Protein AF-D1VXI9-F1 (afdb_monomer)

Foldseek 3Di:
DDPVVVCPDPVNPPPPDDDDDDDDDDDDDDDDDDFDDPPWDWDWDQPDPVGTDIDIGCVVPPQVVRDVVPHDDPLRVLVVVLVVLVVVLVVDDPPDPSNVVSVVSNVVSPDDDDPDDDDDDD

Sequence (122 aa):
MSQSELKNAPWNEVSIPAIERDCEVTETISKRIALSTTDYSVEEDWNDEFGKCTSVDTSETDWNEEYSCKEYTVLELIDKLKAYVEVDIKNTSPNTGKGRELQRLLSACSGWEQVESEVEEC

Solvent-accessible surface area (backbone atoms only — not comparable to full-atom values): 8348 Å² total; per-residue (Å²): 135,61,81,69,66,69,65,75,33,80,85,68,66,77,76,77,75,88,76,90,77,93,79,89,86,87,83,89,85,86,83,92,80,90,85,87,82,86,65,60,48,76,46,75,45,71,83,47,99,89,38,83,43,77,47,80,44,55,88,84,42,61,47,54,60,61,43,62,76,77,47,77,52,71,66,57,49,46,54,52,50,41,56,53,42,56,55,50,47,75,76,40,64,82,89,36,75,64,37,54,51,42,52,51,52,50,54,70,65,52,90,78,76,86,89,78,86,86,58,77,93,130

Organism: NCBI:txid679189

pLDDT: mean 84.71, std 10.65, range [54.19, 95.5]

Radius of gyration: 28.75 Å; Cα contacts (8 Å, |Δi|>4): 65; chains: 1; bounding box: 84×24×72 Å

Mean predicted aligned error: 11.32 Å

Secondary structure (DSSP, 8-state):
--HHHHHT-GGG---PPP-------------------S--EEEEEEEETTEEEEEEE-TT--HHHHHHHHS--HHHHHHHHHHHHHHHHHHS-TTSHHHHHHHHHHHHTTT-----------

Structure (mmCIF, N/CA/C/O backbone):
data_AF-D1VXI9-F1
#
_entry.id   AF-D1VXI9-F1
#
loop_
_atom_site.group_PDB
_atom_site.id
_atom_site.type_symbol
_atom_site.label_atom_id
_atom_site.label_alt_id
_atom_site.label_comp_id
_atom_site.label_asym_id
_atom_site.label_entity_id
_atom_site.label_seq_id
_atom_site.pdbx_PDB_ins_code
_atom_site.Cartn_x
_atom_site.Cartn_y
_atom_site.Cartn_z
_atom_site.occupancy
_atom_site.B_iso_or_equiv
_atom_site.auth_seq_id
_atom_site.auth_comp_id
_atom_site.auth_asym_id
_atom_site.auth_atom_id
_atom_site.pdbx_PDB_model_num
ATOM 1 N N . MET A 1 1 ? -61.674 2.900 22.396 1.00 54.47 1 MET A N 1
ATOM 2 C CA . MET A 1 1 ? -60.357 2.403 21.960 1.00 54.47 1 MET A CA 1
ATOM 3 C C . MET A 1 1 ? -59.579 3.610 21.490 1.00 54.47 1 MET A C 1
ATOM 5 O O . MET A 1 1 ? -59.980 4.236 20.512 1.00 54.47 1 MET A O 1
ATOM 9 N N . SER A 1 2 ? -58.606 4.053 22.279 1.00 54.19 2 SER A N 1
ATOM 10 C CA . SER A 1 2 ? -57.836 5.255 21.955 1.00 54.19 2 SER A CA 1
ATOM 11 C C . SER A 1 2 ? -56.773 4.914 20.909 1.00 54.19 2 SER A C 1
ATOM 13 O O . SER A 1 2 ? -56.213 3.822 20.913 1.00 54.19 2 SER A O 1
ATOM 15 N N . GLN A 1 3 ? -56.455 5.859 20.020 1.00 57.44 3 GLN A N 1
ATOM 16 C CA . GLN A 1 3 ? -55.404 5.710 18.995 1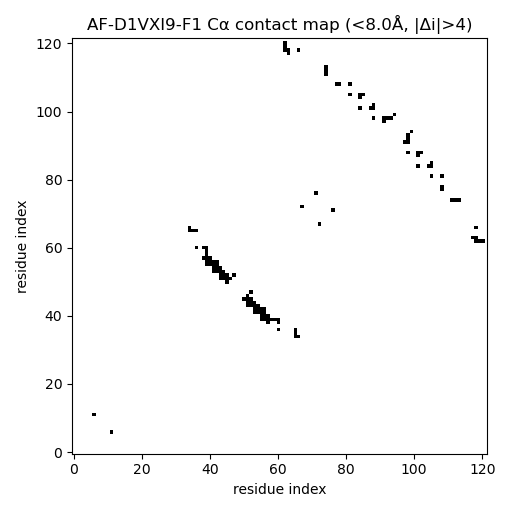.00 57.44 3 GLN A CA 1
ATOM 17 C C . GLN A 1 3 ? -54.033 5.271 19.554 1.00 57.44 3 GLN A C 1
ATOM 19 O O . GLN A 1 3 ? -53.194 4.776 18.808 1.00 57.44 3 GLN A O 1
ATOM 24 N N . SER A 1 4 ? -53.799 5.437 20.857 1.00 60.06 4 SER A N 1
ATOM 25 C CA . SER A 1 4 ? -52.580 5.020 21.552 1.00 60.06 4 SER A CA 1
ATOM 26 C C . SER A 1 4 ? -52.417 3.500 21.672 1.00 60.06 4 SER A C 1
ATOM 28 O O . SER A 1 4 ? -51.287 3.026 21.705 1.00 60.06 4 SER A O 1
ATOM 30 N N . GLU A 1 5 ? -53.510 2.731 21.700 1.00 56.50 5 GLU A N 1
ATOM 31 C CA . GLU A 1 5 ? -53.469 1.265 21.861 1.00 56.50 5 GLU A CA 1
ATOM 32 C C . GLU A 1 5 ? -53.018 0.553 20.573 1.00 56.50 5 GLU A C 1
ATOM 34 O O . GLU A 1 5 ? -52.430 -0.521 20.630 1.00 56.50 5 GLU A O 1
ATOM 39 N N . LEU A 1 6 ? -53.211 1.187 19.409 1.00 55.88 6 LEU A N 1
ATOM 40 C CA . LEU A 1 6 ? -52.761 0.672 18.110 1.00 55.88 6 LEU A CA 1
ATOM 41 C C . LEU A 1 6 ? -51.261 0.866 17.867 1.00 55.88 6 LEU A C 1
ATOM 43 O O . LEU A 1 6 ? -50.694 0.133 17.066 1.00 55.88 6 LEU A O 1
ATOM 47 N N . LYS A 1 7 ? -50.619 1.847 18.520 1.00 58.94 7 LYS A N 1
ATOM 48 C CA . LYS A 1 7 ? -49.192 2.160 18.314 1.00 58.94 7 LYS A CA 1
ATOM 49 C C . LYS A 1 7 ? -48.262 1.148 18.982 1.00 58.94 7 LYS A C 1
ATOM 51 O O . LYS A 1 7 ? -47.275 0.771 18.367 1.00 58.94 7 LYS A O 1
ATOM 56 N N . ASN A 1 8 ? -48.624 0.668 20.171 1.00 61.59 8 ASN A N 1
ATOM 57 C CA . ASN A 1 8 ? -47.843 -0.299 20.955 1.00 61.59 8 ASN A CA 1
ATOM 58 C C . ASN A 1 8 ? -48.251 -1.754 20.686 1.00 61.59 8 ASN A C 1
ATOM 60 O O . ASN A 1 8 ? -48.048 -2.632 21.524 1.00 61.59 8 ASN A O 1
ATOM 64 N N . ALA A 1 9 ? -48.901 -2.010 19.553 1.00 65.31 9 ALA A N 1
ATOM 65 C CA . ALA A 1 9 ? -49.305 -3.354 19.219 1.00 65.31 9 ALA A CA 1
ATOM 66 C C . ALA A 1 9 ? -48.072 -4.212 18.860 1.00 65.31 9 ALA A C 1
ATOM 68 O O . ALA A 1 9 ? -47.214 -3.729 18.120 1.00 65.31 9 ALA A O 1
ATOM 69 N N . PRO A 1 10 ? -47.986 -5.477 19.315 1.00 59.19 10 PRO A N 1
ATOM 70 C CA . PRO A 1 10 ? -46.799 -6.326 19.135 1.00 59.19 10 PRO A CA 1
ATOM 71 C C . PRO A 1 10 ? -46.353 -6.513 17.677 1.00 59.19 10 PRO A C 1
ATOM 73 O O . PRO A 1 10 ? -45.195 -6.806 17.414 1.00 59.19 10 PRO A O 1
ATOM 76 N N . TRP A 1 11 ? -47.264 -6.336 16.716 1.00 64.75 11 TRP A N 1
ATOM 77 C CA . TRP A 1 11 ? -46.990 -6.431 15.278 1.00 64.75 11 TRP A CA 1
ATOM 78 C C . TRP A 1 11 ? -46.389 -5.156 14.657 1.00 64.75 11 TRP A C 1
ATOM 80 O O . TRP A 1 11 ? -46.005 -5.187 13.491 1.00 64.75 11 TRP A O 1
ATOM 90 N N . ASN A 1 12 ? -46.296 -4.048 15.404 1.00 66.38 12 ASN A N 1
ATOM 91 C CA . ASN A 1 12 ? -45.628 -2.819 14.956 1.00 66.38 12 ASN A CA 1
ATOM 92 C C . ASN A 1 12 ? -44.127 -2.788 15.295 1.00 66.38 12 ASN A C 1
ATOM 94 O O . ASN A 1 12 ? -43.403 -1.965 14.740 1.00 66.38 12 ASN A O 1
ATOM 98 N N . GLU A 1 13 ? -43.646 -3.671 16.174 1.00 62.94 13 GLU A N 1
ATOM 99 C CA . GLU A 1 13 ? -42.217 -3.858 16.448 1.00 62.94 13 GLU A CA 1
ATOM 100 C C . GLU A 1 13 ? -41.666 -4.987 15.575 1.00 62.94 13 GLU A C 1
ATOM 102 O O . GLU A 1 13 ? -41.360 -6.085 16.037 1.00 62.94 13 GLU A O 1
ATOM 107 N N . VAL A 1 14 ? -41.510 -4.724 14.278 1.00 65.00 14 VAL A N 1
ATOM 108 C CA . VAL A 1 14 ? -40.681 -5.594 13.436 1.00 65.00 14 VAL A CA 1
ATOM 109 C C . VAL A 1 14 ? -39.231 -5.159 13.621 1.00 65.00 14 VAL A C 1
ATOM 111 O O . VAL A 1 14 ? -38.662 -4.431 12.811 1.00 65.00 14 VAL A O 1
ATOM 114 N N . SER A 1 15 ? -38.641 -5.577 14.740 1.00 64.50 15 SER A N 1
ATOM 115 C CA . SER A 1 15 ? -37.189 -5.589 14.902 1.00 64.50 15 SER A CA 1
ATOM 116 C C . SER A 1 15 ? -36.641 -6.629 13.931 1.00 64.50 15 SER A C 1
ATOM 118 O O . SER A 1 15 ? -36.710 -7.831 14.188 1.00 64.50 15 SER A O 1
ATOM 120 N N . ILE A 1 16 ? -36.189 -6.180 12.760 1.00 75.19 16 ILE A N 1
ATOM 121 C CA . ILE A 1 16 ? -35.505 -7.057 11.812 1.00 75.19 16 ILE A CA 1
ATOM 122 C C . ILE A 1 16 ? -34.174 -7.434 12.474 1.00 75.19 16 ILE A C 1
ATOM 124 O O . ILE A 1 16 ? -33.369 -6.536 12.740 1.00 75.19 16 ILE A O 1
ATOM 128 N N . PRO A 1 17 ? -33.938 -8.720 12.787 1.00 79.50 17 PRO A N 1
ATOM 129 C CA . PRO A 1 17 ? -32.714 -9.123 13.456 1.00 79.50 17 PRO A CA 1
ATOM 130 C C . PRO A 1 17 ? -31.515 -8.816 12.558 1.00 79.50 17 PRO A C 1
ATOM 132 O O . PRO A 1 17 ? -31.564 -9.029 11.343 1.00 79.50 17 PRO A O 1
ATOM 135 N N . ALA A 1 18 ? -30.437 -8.320 13.163 1.00 79.62 18 ALA A N 1
ATOM 136 C CA . ALA A 1 18 ? -29.168 -8.175 12.468 1.00 79.62 18 ALA A CA 1
ATOM 137 C C . ALA A 1 18 ? -28.704 -9.555 11.980 1.00 79.62 18 ALA A C 1
ATOM 139 O O . ALA A 1 18 ? -28.764 -10.536 12.724 1.00 79.62 18 ALA A O 1
ATOM 140 N N . ILE A 1 19 ? -28.266 -9.623 10.724 1.00 89.25 19 ILE A N 1
ATOM 141 C CA . ILE A 1 19 ? -27.662 -10.820 10.141 1.00 89.25 19 ILE A CA 1
ATOM 142 C C . ILE A 1 19 ? -26.184 -10.541 9.888 1.00 89.25 19 ILE A C 1
ATOM 144 O O . ILE A 1 19 ? -25.832 -9.485 9.366 1.00 89.25 19 ILE A O 1
ATOM 148 N N . GLU A 1 20 ? -25.330 -11.489 10.250 1.00 89.62 20 GLU A N 1
ATOM 149 C CA . GLU A 1 20 ? -23.901 -11.446 9.948 1.00 89.62 20 GLU A CA 1
ATOM 150 C C . GLU A 1 20 ? -23.646 -12.144 8.606 1.00 89.62 20 GLU A C 1
ATOM 152 O O . GLU A 1 20 ? -24.315 -13.125 8.260 1.00 89.62 20 GLU A O 1
ATOM 157 N N . ARG A 1 21 ? -22.728 -11.591 7.810 1.00 89.94 21 ARG A N 1
ATOM 158 C CA . ARG A 1 21 ? -22.323 -12.116 6.503 1.00 89.94 21 ARG A CA 1
ATOM 159 C C . ARG A 1 21 ? -20.821 -11.957 6.357 1.00 89.94 21 ARG A C 1
ATOM 161 O O . ARG A 1 21 ? -20.299 -10.881 6.640 1.00 89.94 21 ARG A O 1
ATOM 168 N N . ASP A 1 22 ? -20.177 -13.003 5.864 1.00 89.56 22 ASP A N 1
ATOM 169 C CA . ASP A 1 22 ? -18.790 -12.928 5.434 1.00 89.56 22 ASP A CA 1
ATOM 170 C C . ASP A 1 22 ? -18.746 -12.193 4.092 1.00 89.56 22 ASP A C 1
ATOM 172 O O . ASP A 1 22 ? -19.457 -12.554 3.149 1.00 89.56 22 ASP A O 1
ATOM 176 N N . CYS A 1 23 ? -17.947 -11.132 4.033 1.00 87.62 23 CYS A N 1
ATOM 177 C CA . CYS A 1 23 ? -17.767 -10.310 2.846 1.00 87.62 23 CYS A CA 1
ATOM 178 C C . CYS A 1 23 ? -16.292 -10.324 2.461 1.00 87.62 23 CYS A C 1
ATOM 180 O O . CYS A 1 23 ? -15.431 -10.058 3.297 1.00 87.62 23 CYS A O 1
ATOM 182 N N . GLU A 1 24 ? -16.023 -10.580 1.188 1.00 87.00 24 GLU A N 1
ATOM 183 C CA . GLU A 1 24 ? -14.714 -10.373 0.579 1.00 87.00 24 GLU A CA 1
ATOM 184 C C . GLU A 1 24 ? -14.698 -8.987 -0.073 1.00 87.00 24 GLU A C 1
ATOM 186 O O . GLU A 1 24 ? -15.661 -8.598 -0.742 1.00 87.00 24 GLU A O 1
ATOM 191 N N . VAL A 1 25 ? -13.637 -8.218 0.169 1.00 84.56 25 VAL A N 1
ATOM 192 C CA . VAL A 1 25 ? -13.466 -6.866 -0.371 1.00 84.56 25 VAL A CA 1
ATOM 193 C C . VAL A 1 25 ? -12.142 -6.821 -1.120 1.00 84.56 25 VAL A C 1
ATOM 195 O O . VAL A 1 25 ? -11.090 -7.030 -0.524 1.00 84.56 25 VAL A O 1
ATOM 198 N N . THR A 1 26 ? -12.201 -6.519 -2.415 1.00 87.25 26 THR A N 1
ATOM 199 C CA . THR A 1 26 ? -11.022 -6.296 -3.260 1.00 87.25 26 THR A CA 1
ATOM 200 C C . THR A 1 26 ? -10.991 -4.832 -3.676 1.00 87.25 26 THR A C 1
ATOM 202 O O . THR A 1 26 ? -11.946 -4.333 -4.274 1.00 87.25 26 THR A O 1
ATOM 205 N N . GLU A 1 27 ? -9.894 -4.143 -3.373 1.00 85.38 27 GLU A N 1
ATOM 206 C CA . GLU A 1 27 ? -9.671 -2.752 -3.766 1.00 85.38 27 GLU A CA 1
ATOM 207 C C . GLU A 1 27 ? -8.393 -2.641 -4.605 1.00 85.38 27 GLU A C 1
ATOM 209 O O . GLU A 1 27 ? -7.360 -3.210 -4.255 1.00 85.38 27 GLU A O 1
ATOM 214 N N . THR A 1 28 ? -8.453 -1.887 -5.706 1.00 89.06 28 THR A N 1
ATOM 215 C CA . THR A 1 28 ? -7.299 -1.615 -6.576 1.00 89.06 28 THR A CA 1
ATOM 216 C C . THR A 1 28 ? -6.727 -0.236 -6.262 1.00 89.06 28 THR A C 1
ATOM 218 O O . THR A 1 28 ? -7.448 0.763 -6.289 1.00 89.06 28 THR A O 1
ATOM 221 N N . ILE A 1 29 ? -5.422 -0.169 -5.994 1.00 88.19 29 ILE A N 1
ATOM 222 C CA . ILE A 1 29 ? -4.706 1.068 -5.658 1.00 88.19 29 ILE A CA 1
ATOM 223 C C . ILE A 1 29 ? -3.638 1.316 -6.723 1.00 88.19 29 ILE A C 1
ATOM 225 O O . ILE A 1 29 ? -2.818 0.446 -6.990 1.00 88.19 29 ILE A O 1
ATOM 229 N N . SER A 1 30 ? -3.615 2.519 -7.300 1.00 89.06 30 SER A N 1
ATOM 230 C CA . SER A 1 30 ? -2.622 2.926 -8.304 1.00 89.06 30 SER A CA 1
ATOM 231 C C . SER A 1 30 ? -1.805 4.125 -7.822 1.00 89.06 30 SER A C 1
ATOM 233 O O . SER A 1 30 ? -2.374 5.096 -7.312 1.00 89.06 30 SER A O 1
ATOM 235 N N . LYS A 1 31 ? -0.490 4.114 -8.056 1.00 88.56 31 LYS A N 1
ATOM 236 C CA . LYS A 1 31 ? 0.421 5.235 -7.781 1.00 88.56 31 LYS A CA 1
ATOM 237 C C . LYS A 1 31 ? 1.257 5.514 -9.025 1.00 88.56 31 LYS A C 1
ATOM 239 O O . LYS A 1 31 ? 1.789 4.593 -9.626 1.00 88.56 31 LYS A O 1
ATOM 244 N N . ARG A 1 32 ? 1.414 6.793 -9.378 1.00 90.50 32 ARG A N 1
ATOM 245 C CA . ARG A 1 32 ? 2.377 7.226 -10.398 1.00 90.50 32 ARG A CA 1
ATOM 246 C C . ARG A 1 32 ? 3.654 7.701 -9.717 1.00 90.50 32 ARG A C 1
ATOM 248 O O . ARG A 1 32 ? 3.590 8.514 -8.794 1.00 90.50 32 ARG A O 1
ATOM 255 N N . ILE A 1 33 ? 4.793 7.220 -10.191 1.00 89.31 33 ILE A N 1
ATOM 256 C CA . ILE A 1 33 ? 6.116 7.584 -9.691 1.00 89.31 33 ILE A CA 1
ATOM 257 C C . ILE A 1 33 ? 7.101 7.719 -10.856 1.00 89.31 33 ILE A C 1
ATOM 259 O O . ILE A 1 33 ? 6.893 7.130 -11.909 1.00 89.31 33 ILE A O 1
ATOM 263 N N . ALA A 1 34 ? 8.152 8.518 -10.668 1.00 91.31 34 ALA A N 1
ATOM 264 C CA . ALA A 1 34 ? 9.311 8.528 -11.549 1.00 91.31 34 ALA A CA 1
ATOM 265 C C . ALA A 1 34 ? 10.397 7.612 -10.968 1.00 91.31 34 ALA A C 1
ATOM 267 O O . ALA A 1 34 ? 10.926 7.893 -9.891 1.00 91.31 34 ALA A O 1
ATOM 268 N N . LEU A 1 35 ? 10.721 6.538 -11.683 1.00 90.12 35 LEU A N 1
ATOM 269 C CA . LEU A 1 35 ? 11.856 5.668 -11.385 1.00 90.12 35 LEU A CA 1
ATOM 270 C C . LEU A 1 35 ? 12.990 5.984 -12.363 1.00 90.12 35 LEU A C 1
ATOM 272 O O . LEU A 1 35 ? 12.754 6.363 -13.506 1.00 90.12 35 LEU A O 1
ATOM 276 N N . SER A 1 36 ? 14.231 5.856 -11.905 1.00 89.88 36 SER A N 1
ATOM 277 C CA . SER A 1 36 ? 15.413 5.929 -12.767 1.00 89.88 36 SER A CA 1
ATOM 278 C C . SER A 1 36 ? 16.107 4.579 -12.769 1.00 89.88 36 SER A C 1
ATOM 280 O O . SER A 1 36 ? 16.373 4.066 -11.682 1.00 89.88 36 SER A O 1
ATOM 282 N N . THR A 1 37 ? 16.466 4.059 -13.937 1.00 89.88 37 THR A N 1
ATOM 283 C CA . THR A 1 37 ? 17.220 2.809 -14.071 1.00 89.88 37 THR A CA 1
ATOM 284 C C . THR A 1 37 ? 18.519 3.031 -14.847 1.00 89.88 37 THR A C 1
ATOM 286 O O . THR A 1 37 ? 18.649 3.981 -15.624 1.00 89.88 37 THR A O 1
ATOM 289 N N . THR A 1 38 ? 19.503 2.173 -14.594 1.00 90.75 38 THR A N 1
ATOM 290 C CA 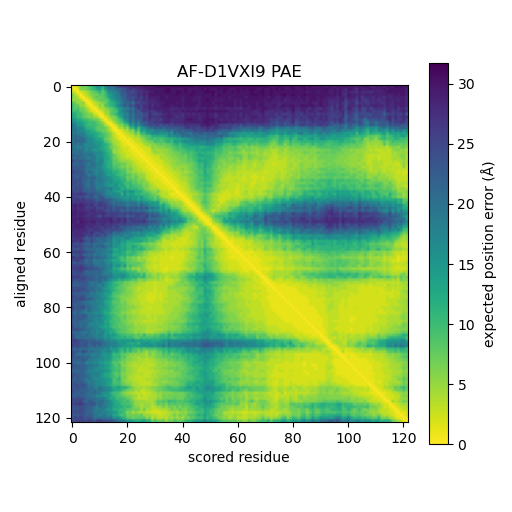. THR A 1 38 ? 20.701 2.020 -15.433 1.00 90.75 38 THR A CA 1
ATOM 291 C C . THR A 1 38 ? 20.687 0.717 -16.224 1.00 90.75 38 THR A C 1
ATOM 293 O O . THR A 1 38 ? 21.626 0.464 -16.973 1.00 90.75 38 THR A O 1
ATOM 296 N N . ASP A 1 39 ? 19.663 -0.107 -16.021 1.00 90.00 39 ASP A N 1
ATOM 297 C CA . ASP A 1 39 ? 19.471 -1.388 -16.678 1.00 90.00 39 ASP A CA 1
ATOM 298 C C . ASP A 1 39 ? 18.611 -1.186 -17.924 1.00 90.00 39 ASP A C 1
ATOM 300 O O . ASP A 1 39 ? 17.395 -1.344 -17.905 1.00 90.00 39 ASP A O 1
ATOM 304 N N . TYR A 1 40 ? 19.248 -0.702 -18.985 1.00 89.31 40 TYR A N 1
ATOM 305 C CA . TYR A 1 40 ? 18.630 -0.496 -20.289 1.00 89.31 40 TYR A CA 1
ATOM 306 C C . TYR A 1 40 ? 19.640 -0.804 -21.388 1.00 89.31 40 TYR A C 1
ATOM 308 O O . TYR A 1 40 ? 20.855 -0.644 -21.210 1.00 89.31 40 TYR A O 1
ATOM 316 N N . SER A 1 41 ? 19.140 -1.212 -22.549 1.00 87.69 41 SER A N 1
ATOM 317 C CA . SER A 1 41 ? 19.955 -1.406 -23.738 1.00 87.69 41 SER A CA 1
ATOM 318 C C . SER A 1 41 ? 19.917 -0.142 -24.607 1.00 87.69 41 SER A C 1
ATOM 320 O O . SER A 1 41 ? 18.950 0.624 -24.610 1.00 87.69 41 SER A O 1
ATOM 322 N N . VAL A 1 42 ? 21.025 0.138 -25.295 1.00 88.94 42 VAL A N 1
ATOM 323 C CA . VAL A 1 42 ? 21.094 1.229 -26.272 1.00 88.94 42 VAL A CA 1
ATOM 324 C C . VAL A 1 42 ? 21.197 0.598 -27.642 1.00 88.94 42 VAL A C 1
ATOM 326 O O . VAL A 1 42 ? 22.189 -0.065 -27.951 1.00 88.94 42 VAL A O 1
ATOM 329 N N . GLU A 1 43 ? 20.189 0.835 -28.466 1.00 84.19 43 GLU A N 1
ATOM 330 C CA . GLU A 1 43 ? 20.201 0.415 -29.856 1.00 84.19 43 GLU A CA 1
ATOM 331 C C . GLU A 1 43 ? 20.692 1.567 -30.728 1.00 84.19 43 GLU A C 1
ATOM 333 O O . GLU A 1 43 ? 20.246 2.710 -30.607 1.00 84.19 43 GLU A O 1
ATOM 338 N N . GLU A 1 44 ? 21.651 1.270 -31.604 1.00 83.94 44 GLU A N 1
ATOM 339 C CA . GLU A 1 44 ? 22.179 2.237 -32.559 1.00 83.94 44 GLU A CA 1
ATOM 340 C C . GLU A 1 44 ? 21.770 1.835 -33.976 1.00 83.94 44 GLU A C 1
ATOM 342 O O . GLU A 1 44 ? 22.267 0.841 -34.511 1.00 83.94 44 GLU A O 1
ATOM 347 N N . ASP A 1 45 ? 20.911 2.635 -34.605 1.00 77.12 45 ASP A N 1
ATOM 348 C CA . ASP A 1 45 ? 20.585 2.494 -36.019 1.00 77.12 45 ASP A CA 1
ATOM 349 C C . ASP A 1 45 ? 21.451 3.451 -36.842 1.00 77.12 45 ASP A C 1
ATOM 351 O O . ASP A 1 45 ? 21.343 4.676 -36.764 1.00 77.12 45 ASP A O 1
ATOM 355 N N . TRP A 1 46 ? 22.361 2.868 -37.616 1.00 76.75 46 TRP A N 1
ATOM 356 C CA . TRP A 1 46 ? 23.260 3.587 -38.519 1.00 76.75 46 TRP A CA 1
ATOM 357 C C . TRP A 1 46 ? 22.719 3.685 -39.948 1.00 76.75 46 TRP A C 1
ATOM 359 O O . TRP A 1 46 ? 23.390 4.248 -40.814 1.00 76.75 46 TRP A O 1
ATOM 369 N N . ASN A 1 47 ? 21.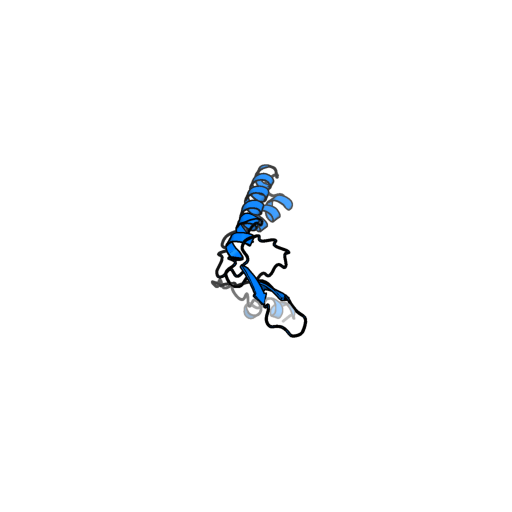549 3.103 -40.209 1.00 73.19 47 ASN A N 1
ATOM 370 C CA . ASN A 1 47 ? 20.973 2.950 -41.537 1.00 73.19 47 ASN A CA 1
ATOM 371 C C . ASN A 1 47 ? 19.807 3.922 -41.800 1.00 73.19 47 ASN A C 1
ATOM 373 O O . ASN A 1 47 ? 19.149 3.812 -42.836 1.00 73.19 47 ASN A O 1
ATOM 377 N N . ASP A 1 48 ? 19.559 4.865 -40.887 1.00 69.94 48 ASP A N 1
ATOM 378 C CA . ASP A 1 48 ? 18.553 5.912 -41.052 1.00 69.94 48 ASP A CA 1
ATOM 379 C C . ASP A 1 48 ? 19.054 7.035 -41.982 1.00 69.94 48 ASP A C 1
ATOM 381 O O . ASP A 1 48 ? 20.238 7.388 -42.015 1.00 69.94 48 ASP A O 1
ATOM 385 N N . GLU A 1 49 ? 18.133 7.631 -42.741 1.00 71.19 49 GLU A N 1
ATOM 386 C CA . GLU A 1 49 ? 18.388 8.675 -43.746 1.00 71.19 49 GLU A CA 1
ATOM 387 C C . GLU A 1 49 ? 19.030 9.939 -43.131 1.00 71.19 49 GLU A C 1
ATOM 389 O O . GLU A 1 49 ? 19.687 10.719 -43.825 1.00 71.19 49 GLU A O 1
ATOM 394 N N . PHE A 1 50 ? 18.903 10.109 -41.809 1.00 68.62 50 PHE A N 1
ATOM 395 C CA . PHE A 1 50 ? 19.446 11.223 -41.027 1.00 68.62 50 PHE A CA 1
ATOM 396 C C . PHE A 1 50 ? 20.763 10.916 -40.281 1.00 68.62 50 PHE A C 1
ATOM 398 O O . PHE A 1 50 ? 21.296 11.804 -39.608 1.00 68.62 50 PHE A O 1
ATOM 405 N N . GLY A 1 51 ? 21.340 9.718 -40.429 1.00 75.94 51 GLY A N 1
ATOM 406 C CA . GLY A 1 51 ? 22.592 9.311 -39.776 1.00 75.94 51 GLY A CA 1
ATOM 407 C C . GLY A 1 51 ? 22.378 8.435 -38.537 1.00 75.94 51 GLY A C 1
ATOM 408 O O . GLY A 1 51 ? 21.425 7.671 -38.481 1.00 75.94 51 GLY A O 1
ATOM 409 N N . LYS A 1 52 ? 23.295 8.502 -37.554 1.00 76.25 52 LYS A N 1
ATOM 410 C CA . LYS A 1 52 ? 23.230 7.676 -36.334 1.00 76.25 52 LYS A CA 1
ATOM 411 C C . LYS A 1 52 ? 22.017 8.062 -35.484 1.00 76.25 52 LYS A C 1
ATOM 413 O O . LYS A 1 52 ? 22.020 9.137 -34.881 1.00 76.25 52 LYS A O 1
ATOM 418 N N . CYS A 1 53 ? 21.065 7.151 -35.351 1.00 80.19 53 CYS A N 1
ATOM 419 C CA . CYS A 1 53 ? 19.971 7.231 -34.395 1.00 80.19 53 CYS A CA 1
ATOM 420 C C . CYS A 1 53 ? 20.268 6.316 -33.202 1.00 80.19 53 CYS A C 1
ATOM 422 O O . CYS A 1 53 ? 20.753 5.201 -33.371 1.00 80.19 53 CYS A O 1
ATOM 424 N N . THR A 1 54 ? 20.026 6.807 -31.986 1.00 82.19 54 THR A N 1
ATOM 425 C CA . THR A 1 54 ? 20.167 6.020 -30.752 1.00 82.19 54 THR A CA 1
ATOM 426 C C . THR A 1 54 ? 18.822 5.939 -30.050 1.00 82.19 54 THR A C 1
ATOM 428 O O . THR A 1 54 ? 18.282 6.984 -29.675 1.00 82.19 54 THR A O 1
ATOM 431 N N . SER A 1 55 ? 18.304 4.732 -29.855 1.00 84.50 55 SER A N 1
ATOM 432 C CA . SER A 1 55 ? 17.125 4.453 -29.032 1.00 84.50 55 SER A CA 1
ATOM 433 C C . SER A 1 55 ? 17.534 3.777 -27.728 1.00 84.50 55 SER A C 1
ATOM 435 O O . SER A 1 55 ? 18.586 3.145 -27.632 1.00 84.50 55 SER A O 1
ATOM 437 N N . VAL A 1 56 ? 16.705 3.967 -26.707 1.00 89.88 56 VAL A N 1
ATOM 438 C CA . VAL A 1 56 ? 16.814 3.268 -25.428 1.00 89.88 56 VAL A CA 1
ATOM 439 C C . VAL A 1 56 ? 15.729 2.208 -25.411 1.00 89.88 56 VAL A C 1
ATOM 441 O O . VAL A 1 56 ? 14.579 2.518 -25.721 1.00 89.88 56 VAL A O 1
ATOM 444 N N . ASP A 1 57 ? 16.107 0.989 -25.061 1.00 88.25 57 ASP A N 1
ATOM 445 C CA . ASP A 1 57 ? 15.192 -0.126 -24.882 1.00 88.25 57 ASP A CA 1
ATOM 446 C C . ASP A 1 57 ? 15.244 -0.609 -23.424 1.00 88.25 57 ASP A C 1
ATOM 448 O O . ASP A 1 57 ? 16.296 -0.956 -22.882 1.00 88.25 57 ASP A O 1
ATOM 452 N N . THR A 1 58 ? 14.077 -0.554 -22.789 1.00 90.38 58 THR A N 1
ATOM 453 C CA . THR A 1 58 ? 13.789 -0.902 -21.389 1.00 90.38 58 THR A CA 1
ATOM 454 C C . THR A 1 58 ? 12.899 -2.142 -21.292 1.00 90.38 58 THR A C 1
ATOM 456 O O . THR A 1 58 ? 12.378 -2.452 -20.223 1.00 90.38 58 THR A O 1
ATOM 459 N N . SER A 1 59 ? 12.691 -2.870 -22.397 1.00 89.12 59 SER A N 1
ATOM 460 C CA . SER A 1 59 ? 11.804 -4.041 -22.421 1.00 89.12 59 SER A CA 1
ATOM 461 C C . SER A 1 59 ? 12.290 -5.195 -21.539 1.00 89.12 59 SER A C 1
ATOM 463 O O . SER A 1 59 ? 11.477 -6.002 -21.089 1.00 89.12 59 SER A O 1
ATOM 465 N N . GLU A 1 60 ? 13.595 -5.253 -21.261 1.00 89.69 60 GLU A N 1
ATOM 466 C CA . GLU A 1 60 ? 14.211 -6.221 -20.347 1.00 89.69 60 GLU A CA 1
ATOM 467 C C . GLU A 1 60 ? 14.369 -5.689 -18.908 1.00 89.69 60 GLU A C 1
ATOM 469 O O . GLU A 1 60 ? 14.757 -6.454 -18.027 1.00 89.69 60 GLU A O 1
ATOM 474 N N . THR A 1 61 ? 14.052 -4.414 -18.644 1.00 91.06 61 THR A N 1
ATOM 475 C CA . THR A 1 61 ? 14.174 -3.808 -17.309 1.00 91.06 61 THR A CA 1
ATOM 476 C C . THR A 1 61 ? 13.142 -4.404 -16.346 1.00 91.06 61 THR A C 1
ATOM 478 O O . THR A 1 61 ? 11.933 -4.307 -16.574 1.00 91.06 61 THR A O 1
ATOM 481 N N . ASP A 1 62 ? 13.592 -4.939 -15.206 1.00 91.88 62 ASP A N 1
ATOM 482 C CA . ASP A 1 62 ? 12.690 -5.353 -14.124 1.00 91.88 62 ASP A CA 1
ATOM 483 C C . ASP A 1 62 ? 12.221 -4.141 -13.297 1.00 91.88 62 ASP A C 1
ATOM 485 O O . ASP A 1 62 ? 12.816 -3.735 -12.292 1.00 91.88 62 ASP A O 1
ATOM 489 N N . TRP A 1 63 ? 11.101 -3.550 -13.716 1.00 92.19 63 TRP A N 1
ATOM 490 C CA . TRP A 1 63 ? 10.496 -2.409 -13.028 1.00 92.19 63 TRP A CA 1
ATOM 491 C C . TRP A 1 63 ? 9.970 -2.737 -11.620 1.00 92.19 63 TRP A C 1
ATOM 493 O O . TRP A 1 63 ? 9.879 -1.832 -10.782 1.00 92.19 63 TRP A O 1
ATOM 503 N N . ASN A 1 64 ? 9.665 -4.005 -11.314 1.00 90.00 64 ASN A N 1
ATOM 504 C CA . ASN A 1 64 ? 9.265 -4.410 -9.964 1.00 90.00 64 ASN A CA 1
ATOM 505 C C . ASN A 1 64 ? 10.469 -4.392 -9.012 1.00 90.00 64 ASN A C 1
ATOM 507 O O . ASN A 1 64 ? 10.355 -3.918 -7.873 1.00 90.00 64 ASN A O 1
ATOM 511 N N . GLU A 1 65 ? 11.632 -4.857 -9.474 1.00 89.25 65 GLU A N 1
ATOM 512 C CA . GLU A 1 65 ? 12.883 -4.759 -8.715 1.00 89.25 65 GLU A CA 1
ATOM 513 C C . GLU A 1 65 ? 13.263 -3.288 -8.476 1.00 89.25 65 GLU A C 1
ATOM 515 O O . GLU A 1 65 ? 13.509 -2.883 -7.334 1.00 89.25 65 GLU A O 1
ATOM 520 N N . GLU A 1 66 ? 13.204 -2.453 -9.517 1.00 90.94 66 GLU A N 1
ATOM 521 C CA . GLU A 1 66 ? 13.501 -1.018 -9.413 1.00 90.94 66 GLU A CA 1
ATOM 522 C C . GLU A 1 66 ? 12.569 -0.282 -8.439 1.00 90.94 66 GLU A C 1
ATOM 524 O O . GLU A 1 66 ? 13.015 0.588 -7.678 1.00 90.94 66 GLU A O 1
ATOM 529 N N . TYR A 1 67 ? 11.280 -0.636 -8.429 1.00 90.44 67 TYR A N 1
ATOM 530 C CA . TYR A 1 67 ? 10.307 -0.080 -7.491 1.00 90.44 67 TYR A CA 1
ATOM 531 C C . TYR A 1 67 ? 10.588 -0.522 -6.051 1.00 90.44 67 TYR A C 1
ATOM 533 O O . TYR A 1 67 ? 10.716 0.324 -5.163 1.00 90.44 67 TYR A O 1
ATOM 541 N N . SER A 1 68 ? 10.722 -1.830 -5.815 1.00 87.81 68 SER A N 1
ATOM 542 C CA . SER A 1 68 ? 10.888 -2.397 -4.468 1.00 87.81 68 SER A CA 1
ATOM 543 C C . SER A 1 68 ? 12.196 -1.979 -3.783 1.00 87.81 68 SER A C 1
ATOM 545 O O . SER A 1 68 ? 12.249 -1.883 -2.558 1.00 87.81 68 SER A O 1
ATOM 547 N N . CYS A 1 69 ? 13.242 -1.652 -4.549 1.00 85.62 69 CYS A N 1
ATOM 548 C CA . CYS A 1 69 ? 14.501 -1.147 -3.995 1.00 85.62 69 CYS A CA 1
ATOM 549 C C . CYS A 1 69 ? 14.422 0.301 -3.482 1.00 85.62 69 CYS A C 1
ATOM 551 O O . CYS A 1 69 ? 15.240 0.705 -2.649 1.00 85.62 69 CYS A O 1
ATOM 553 N N . LYS A 1 70 ? 13.492 1.112 -4.001 1.00 86.06 70 LYS A N 1
ATOM 554 C CA . LYS A 1 70 ? 13.444 2.568 -3.759 1.00 86.06 70 LYS A CA 1
ATOM 555 C C . LYS A 1 70 ? 12.236 2.998 -2.944 1.00 86.06 70 LYS A C 1
ATOM 557 O O . LYS A 1 70 ? 12.314 3.970 -2.193 1.00 86.06 70 LYS A O 1
ATOM 562 N N . GLU A 1 71 ? 11.134 2.282 -3.087 1.00 89.69 71 GLU A N 1
ATOM 563 C CA . GLU A 1 71 ? 9.846 2.648 -2.528 1.00 89.69 71 GLU A CA 1
ATOM 564 C C . GLU A 1 71 ? 9.297 1.551 -1.631 1.00 89.69 71 GLU A C 1
ATOM 566 O O . GLU A 1 71 ? 9.618 0.376 -1.761 1.00 89.69 71 GLU A O 1
ATOM 571 N N . TYR A 1 72 ? 8.397 1.953 -0.739 1.00 89.69 72 TYR A N 1
ATOM 572 C CA . TYR A 1 72 ? 7.592 1.001 0.006 1.00 89.69 72 TYR A CA 1
ATOM 573 C C . TYR A 1 72 ? 6.393 0.556 -0.829 1.00 89.69 72 TYR A C 1
ATOM 575 O O . TYR A 1 72 ? 5.687 1.370 -1.439 1.00 89.69 72 TYR A O 1
ATOM 583 N N . THR A 1 73 ? 6.110 -0.738 -0.789 1.00 89.00 73 THR A N 1
ATOM 584 C CA . THR A 1 73 ? 4.821 -1.285 -1.206 1.00 89.00 73 THR A CA 1
ATOM 585 C C . THR A 1 73 ? 3.704 -0.773 -0.293 1.00 89.00 73 THR A C 1
ATOM 587 O O . THR A 1 73 ? 3.929 -0.324 0.836 1.00 89.00 73 THR A O 1
ATOM 590 N N . VAL A 1 74 ? 2.458 -0.848 -0.767 1.00 89.94 74 VAL A N 1
ATOM 591 C CA . VAL A 1 74 ? 1.294 -0.455 0.041 1.00 89.94 74 VAL A CA 1
ATOM 592 C C . VAL A 1 74 ? 1.211 -1.281 1.328 1.00 89.94 74 VAL A C 1
ATOM 594 O O . VAL A 1 74 ? 0.935 -0.718 2.386 1.00 89.94 74 VAL A O 1
ATOM 597 N N . LEU A 1 75 ? 1.509 -2.583 1.272 1.00 90.62 75 LEU A N 1
ATOM 598 C CA . LEU A 1 75 ? 1.511 -3.435 2.463 1.00 90.62 75 LEU A CA 1
ATOM 599 C C . LEU A 1 75 ? 2.586 -3.021 3.473 1.00 90.62 75 LEU A C 1
ATOM 601 O O . LEU A 1 75 ? 2.287 -2.901 4.659 1.00 90.62 75 LEU A O 1
ATOM 605 N N . GLU A 1 76 ? 3.802 -2.710 3.024 1.00 91.56 76 GLU A N 1
ATOM 606 C CA . GLU A 1 76 ? 4.858 -2.221 3.921 1.00 91.56 76 GLU A CA 1
ATOM 607 C C . GLU A 1 76 ? 4.497 -0.876 4.562 1.00 91.56 76 GLU A C 1
ATOM 609 O O . GLU A 1 76 ? 4.807 -0.635 5.733 1.00 91.56 76 GLU A O 1
ATOM 614 N N . LEU A 1 77 ? 3.819 0.008 3.821 1.00 92.38 77 LEU A N 1
ATOM 615 C CA . LEU A 1 77 ? 3.287 1.253 4.375 1.00 92.38 77 LEU A CA 1
ATOM 616 C C . LEU A 1 77 ? 2.220 0.977 5.437 1.00 92.38 77 LEU A C 1
ATOM 618 O O . LEU A 1 77 ? 2.270 1.579 6.511 1.00 92.38 77 LEU A O 1
ATOM 622 N N . ILE A 1 78 ? 1.288 0.058 5.171 1.00 94.00 78 ILE A N 1
ATOM 623 C CA . ILE A 1 78 ? 0.264 -0.361 6.135 1.00 94.00 78 ILE A CA 1
ATOM 624 C C . ILE A 1 78 ? 0.924 -0.916 7.402 1.00 94.00 78 ILE A C 1
ATOM 626 O O . ILE A 1 78 ? 0.551 -0.515 8.504 1.00 94.00 78 ILE A O 1
ATOM 630 N N . ASP A 1 79 ? 1.938 -1.769 7.280 1.00 93.38 79 ASP A N 1
ATOM 631 C CA . ASP A 1 79 ? 2.624 -2.353 8.435 1.00 93.38 79 ASP A CA 1
ATOM 632 C C . ASP A 1 79 ? 3.397 -1.315 9.254 1.00 93.38 79 ASP A C 1
ATOM 634 O O . ASP A 1 79 ? 3.350 -1.327 10.488 1.00 93.38 79 ASP A O 1
ATOM 638 N N . LYS A 1 80 ? 4.037 -0.340 8.600 1.00 93.94 80 LYS A N 1
ATOM 639 C CA . LYS A 1 80 ? 4.639 0.800 9.308 1.00 93.94 80 LYS A CA 1
ATOM 640 C C . LYS A 1 80 ? 3.591 1.632 10.039 1.00 93.94 80 LYS A C 1
ATOM 642 O O . LYS A 1 80 ? 3.815 2.025 11.184 1.00 93.94 80 LYS A O 1
ATOM 647 N N . LEU A 1 81 ? 2.450 1.900 9.405 1.00 93.44 81 LEU A N 1
ATOM 648 C CA . LEU A 1 81 ? 1.355 2.643 10.029 1.00 93.44 81 LEU A C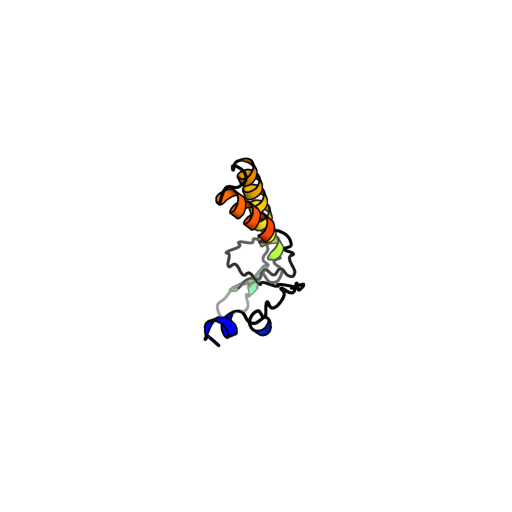A 1
ATOM 649 C C . LEU A 1 81 ? 0.793 1.893 11.240 1.00 93.44 81 LEU A C 1
ATOM 651 O O . LEU A 1 81 ? 0.603 2.519 12.283 1.00 93.44 81 LEU A O 1
ATOM 655 N N . LYS A 1 82 ? 0.621 0.566 11.159 1.00 94.88 82 LYS A N 1
ATOM 656 C CA . LYS A 1 82 ? 0.256 -0.266 12.319 1.00 94.88 82 LYS 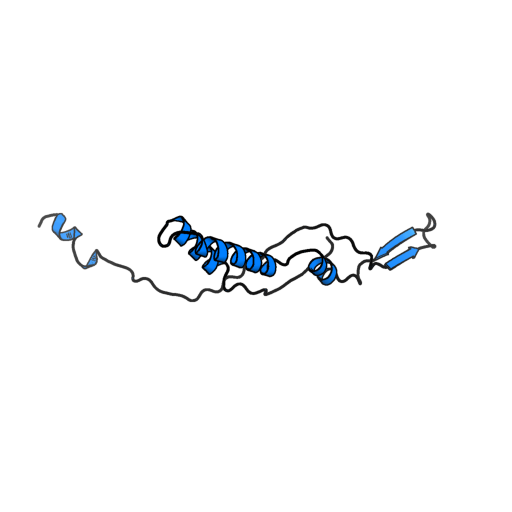A CA 1
ATOM 657 C C . LYS A 1 82 ? 1.237 -0.066 13.467 1.00 94.88 82 LYS A C 1
ATOM 659 O O . LYS A 1 82 ? 0.805 0.226 14.578 1.00 94.88 82 LYS A O 1
ATOM 664 N N . ALA A 1 83 ? 2.542 -0.146 13.200 1.00 94.88 83 ALA A N 1
ATOM 665 C CA . ALA A 1 83 ? 3.564 0.019 14.232 1.00 94.88 83 ALA A CA 1
ATOM 666 C C . ALA A 1 83 ? 3.477 1.391 14.929 1.00 94.88 83 ALA A C 1
ATOM 668 O O . ALA A 1 83 ? 3.573 1.471 16.156 1.00 94.88 83 ALA A O 1
ATOM 669 N N . TYR A 1 84 ? 3.238 2.472 14.178 1.00 94.75 84 TYR A N 1
ATOM 670 C CA . TYR A 1 84 ? 3.017 3.797 14.769 1.00 94.75 84 TYR A CA 1
ATOM 671 C C . TYR A 1 84 ? 1.738 3.854 15.609 1.00 94.75 84 TYR A C 1
ATOM 673 O O . TYR A 1 84 ? 1.763 4.360 16.732 1.00 94.75 84 TYR A O 1
ATOM 681 N N . VAL A 1 85 ? 0.635 3.299 15.104 1.00 95.06 85 VAL A N 1
ATOM 682 C CA . VAL A 1 85 ? -0.645 3.259 15.822 1.00 95.06 85 VAL A CA 1
ATOM 683 C C . VAL A 1 85 ? -0.524 2.458 17.120 1.00 95.06 85 VAL A C 1
ATOM 685 O O . VAL A 1 85 ? -1.029 2.892 18.152 1.00 95.06 85 VAL A O 1
ATOM 688 N N . GLU A 1 86 ? 0.190 1.332 17.123 1.00 94.81 86 GLU A N 1
ATOM 689 C CA . GLU A 1 86 ? 0.438 0.538 18.332 1.00 94.81 86 GLU A CA 1
ATOM 690 C C . GLU A 1 86 ? 1.203 1.318 19.406 1.00 94.81 86 GLU A C 1
ATOM 692 O O . GLU A 1 86 ? 0.892 1.215 20.598 1.00 94.81 86 GLU A O 1
ATOM 697 N N . VAL A 1 87 ? 2.205 2.105 19.005 1.00 95.50 87 VAL A N 1
ATOM 698 C CA . VAL A 1 87 ? 2.933 2.995 19.919 1.00 95.50 87 VAL A CA 1
ATOM 699 C C . VAL A 1 87 ? 1.996 4.068 20.474 1.00 95.50 87 VAL A C 1
ATOM 701 O O . VAL A 1 87 ? 1.970 4.305 21.684 1.00 95.50 87 VAL A O 1
ATOM 704 N N . ASP A 1 88 ? 1.171 4.669 19.624 1.00 93.88 88 ASP A N 1
ATOM 705 C CA . ASP A 1 88 ? 0.211 5.695 20.027 1.00 93.88 88 ASP A CA 1
ATOM 706 C C . ASP A 1 88 ? -0.869 5.166 20.976 1.00 93.88 88 ASP A C 1
ATOM 708 O O . ASP A 1 88 ? -1.265 5.869 21.911 1.00 93.88 88 ASP A O 1
ATOM 712 N N . ILE A 1 89 ? -1.314 3.919 20.793 1.00 93.19 89 ILE A N 1
ATOM 713 C CA . ILE A 1 89 ? -2.238 3.242 21.711 1.00 93.19 89 ILE A CA 1
ATOM 714 C C . ILE A 1 89 ? -1.603 3.113 23.095 1.00 93.19 89 ILE A C 1
ATOM 716 O O . ILE A 1 89 ? -2.248 3.453 24.085 1.00 93.19 89 ILE A O 1
ATOM 720 N N . LYS A 1 90 ? -0.334 2.687 23.178 1.00 93.12 90 LYS A N 1
ATOM 721 C CA . LYS A 1 90 ? 0.391 2.548 24.458 1.00 93.12 90 LYS A CA 1
ATOM 722 C C . LYS A 1 90 ? 0.512 3.878 25.207 1.00 93.12 90 LYS A C 1
ATOM 724 O O . LYS A 1 90 ? 0.501 3.889 26.434 1.00 93.12 90 LYS A O 1
ATOM 729 N N . ASN A 1 91 ? 0.594 4.986 24.474 1.00 92.88 91 ASN A N 1
ATOM 730 C CA . ASN A 1 91 ? 0.720 6.334 25.031 1.00 92.88 91 ASN A CA 1
ATOM 731 C C . ASN A 1 91 ? -0.631 7.026 25.294 1.00 92.88 91 ASN A C 1
ATOM 733 O O . ASN A 1 91 ? -0.663 8.125 25.851 1.00 92.88 91 ASN A O 1
ATOM 737 N N . THR A 1 92 ? -1.750 6.420 24.893 1.00 92.12 92 THR A N 1
ATOM 738 C CA . THR A 1 92 ? -3.086 7.014 25.013 1.00 92.12 92 THR A CA 1
ATOM 739 C C . THR A 1 92 ? -3.857 6.378 26.167 1.00 92.12 92 THR A C 1
ATOM 741 O O . THR A 1 92 ? -3.889 5.161 26.321 1.00 92.12 92 THR A O 1
ATOM 744 N N . SER A 1 93 ? -4.535 7.202 26.974 1.00 86.88 93 SER A N 1
ATOM 745 C CA . SER A 1 93 ? -5.378 6.695 28.063 1.00 86.88 93 SER A CA 1
ATOM 746 C C . SER A 1 93 ? -6.505 5.797 27.519 1.00 86.88 93 SER A C 1
ATOM 748 O O . SER A 1 93 ? -7.182 6.186 26.550 1.00 86.88 93 SER A O 1
ATOM 750 N N . PRO A 1 94 ? -6.739 4.620 28.133 1.00 78.19 94 PRO A N 1
ATOM 751 C CA . PRO A 1 94 ? -7.806 3.720 27.721 1.00 78.19 94 PRO A CA 1
ATOM 752 C C . PRO A 1 94 ? -9.180 4.401 27.826 1.00 78.19 94 PRO A C 1
ATOM 754 O O . PRO A 1 94 ? -9.403 5.283 28.653 1.00 78.19 94 PRO A O 1
ATOM 757 N N . ASN A 1 95 ? -10.122 3.984 26.975 1.00 80.88 95 ASN A N 1
ATOM 758 C CA . ASN A 1 95 ? -11.517 4.462 26.934 1.00 80.88 95 ASN A CA 1
ATOM 759 C C . ASN A 1 95 ? -11.732 5.934 26.531 1.00 80.88 95 ASN A C 1
ATOM 761 O O . ASN A 1 95 ? -12.846 6.454 26.619 1.00 80.88 95 ASN A O 1
ATOM 765 N N . THR A 1 96 ? -10.706 6.606 26.011 1.00 92.00 96 THR A N 1
ATOM 766 C CA . THR A 1 96 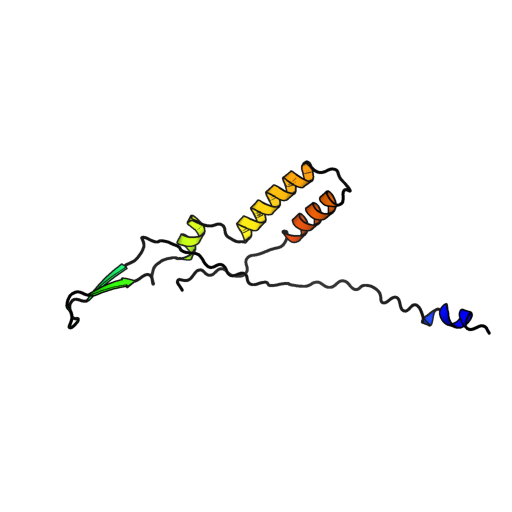? -10.874 7.911 25.357 1.00 92.00 96 THR A CA 1
ATOM 767 C C . THR A 1 96 ? -11.456 7.759 23.946 1.00 92.00 96 THR A C 1
ATOM 769 O O . THR A 1 96 ? -11.403 6.686 23.342 1.00 92.00 96 THR A O 1
ATOM 772 N N . GLY A 1 97 ? -12.027 8.836 23.390 1.00 92.00 97 GLY A N 1
ATOM 773 C CA . GLY A 1 97 ? -12.438 8.857 21.977 1.00 92.00 97 GLY A CA 1
ATOM 774 C C . GLY A 1 97 ? -11.262 8.566 21.039 1.00 92.00 97 GLY A C 1
ATOM 775 O O . GLY A 1 97 ? -11.389 7.748 20.136 1.00 92.00 97 GLY A O 1
ATOM 776 N N . LYS A 1 98 ? -10.087 9.139 21.342 1.00 93.31 98 LYS A N 1
ATOM 777 C CA . LYS A 1 98 ? -8.837 8.874 20.618 1.00 93.31 98 LYS A CA 1
ATOM 778 C C . LYS A 1 98 ? -8.422 7.403 20.705 1.00 93.31 98 LYS A C 1
ATOM 780 O O . LYS A 1 98 ? -8.101 6.813 19.685 1.00 93.31 98 LYS A O 1
ATOM 785 N N . GLY A 1 99 ? -8.463 6.798 21.895 1.00 92.75 99 GLY A N 1
ATOM 786 C CA . GLY A 1 99 ? -8.113 5.384 22.068 1.00 92.75 99 GLY A CA 1
ATOM 787 C C . GLY A 1 99 ? -9.000 4.446 21.242 1.00 92.75 99 GLY A C 1
ATOM 788 O O . GLY A 1 99 ? -8.491 3.525 20.610 1.00 92.75 99 GLY A O 1
ATOM 789 N N . ARG A 1 100 ? -10.311 4.720 21.187 1.00 93.12 100 ARG A N 1
ATOM 790 C CA . ARG A 1 100 ? -11.254 3.963 20.344 1.00 93.12 100 ARG A CA 1
ATOM 791 C C . ARG A 1 100 ? -10.949 4.107 18.854 1.00 93.12 100 ARG A C 1
ATOM 793 O O . ARG A 1 100 ? -10.986 3.114 18.137 1.00 93.12 100 ARG A O 1
ATOM 800 N N . GLU A 1 101 ? -10.616 5.314 18.406 1.00 94.06 101 GLU A N 1
ATOM 801 C CA . GLU A 1 101 ? -10.250 5.555 17.007 1.00 94.06 101 GLU A CA 1
ATOM 802 C C . GLU A 1 101 ? -8.943 4.849 16.626 1.00 94.06 101 GLU A C 1
ATOM 804 O O . GLU A 1 101 ? -8.879 4.190 15.595 1.00 94.06 101 GLU A O 1
ATOM 809 N N . LEU A 1 102 ? -7.922 4.898 17.486 1.00 95.00 102 LEU A N 1
ATOM 810 C CA . LEU A 1 102 ? -6.658 4.196 17.248 1.00 95.00 102 LEU A CA 1
ATOM 811 C C . LEU A 1 102 ? -6.848 2.674 17.162 1.00 95.00 102 LEU A C 1
ATOM 813 O O . LEU A 1 102 ? -6.277 2.035 16.285 1.00 95.00 102 LEU A O 1
ATOM 817 N N . GLN A 1 103 ? -7.683 2.091 18.029 1.00 92.94 103 GLN A N 1
ATOM 818 C CA . GLN A 1 103 ? -8.026 0.668 17.933 1.00 92.94 103 GLN A CA 1
ATOM 819 C C . GLN A 1 103 ? -8.762 0.347 16.631 1.00 92.94 103 GLN A C 1
ATOM 821 O O . GLN A 1 103 ? -8.470 -0.664 16.000 1.00 92.94 103 GLN A O 1
ATOM 826 N N . ARG A 1 104 ? -9.686 1.216 16.203 1.00 92.94 104 ARG A N 1
ATOM 827 C CA . ARG A 1 104 ? -10.394 1.053 14.931 1.00 92.94 104 ARG A CA 1
ATOM 828 C C . ARG A 1 104 ? -9.434 1.083 13.742 1.00 92.94 104 ARG A C 1
ATOM 830 O O . ARG A 1 104 ? -9.562 0.235 12.865 1.00 92.94 104 ARG A O 1
ATOM 837 N N . LEU A 1 105 ? -8.480 2.014 13.731 1.00 94.25 105 LEU A N 1
ATOM 838 C CA . LEU A 1 105 ? -7.444 2.096 12.699 1.00 94.25 105 LEU A CA 1
ATOM 839 C C . LEU A 1 105 ? -6.588 0.827 12.667 1.00 94.25 105 LEU A C 1
ATOM 841 O O . LEU A 1 105 ? -6.414 0.244 11.602 1.00 94.25 105 LEU A O 1
ATOM 845 N N . LEU A 1 106 ? -6.120 0.352 13.825 1.00 93.69 106 LEU A N 1
ATOM 846 C CA . LEU A 1 106 ? -5.312 -0.868 13.907 1.00 93.69 106 LEU A CA 1
ATOM 847 C C . LEU A 1 106 ? -6.062 -2.095 13.361 1.00 93.69 106 LEU A C 1
ATOM 849 O O . LEU A 1 106 ? -5.502 -2.877 12.590 1.00 93.69 106 LEU A O 1
ATOM 853 N N . SER A 1 107 ? -7.342 -2.234 13.717 1.00 91.81 107 SER A N 1
ATOM 854 C CA . SER A 1 107 ? -8.196 -3.298 13.188 1.00 91.81 107 SER A CA 1
ATOM 855 C C . SER A 1 107 ? -8.409 -3.168 11.680 1.00 91.81 107 SER A C 1
ATOM 857 O O . SER A 1 107 ? -8.301 -4.162 10.975 1.00 91.81 107 SER A O 1
ATOM 859 N N . ALA A 1 108 ? -8.662 -1.958 11.171 1.00 90.56 108 ALA A N 1
ATOM 860 C CA . ALA A 1 108 ? -8.885 -1.718 9.744 1.00 90.56 108 ALA A CA 1
ATOM 861 C C . ALA A 1 108 ? -7.637 -1.973 8.888 1.00 90.56 108 ALA A C 1
ATOM 863 O O . ALA A 1 108 ? -7.758 -2.355 7.732 1.00 90.56 108 ALA A O 1
ATOM 864 N N . CYS A 1 109 ? -6.439 -1.791 9.444 1.00 91.00 109 CYS A N 1
ATOM 865 C CA . CYS A 1 109 ? -5.187 -2.128 8.772 1.00 91.00 109 CYS A 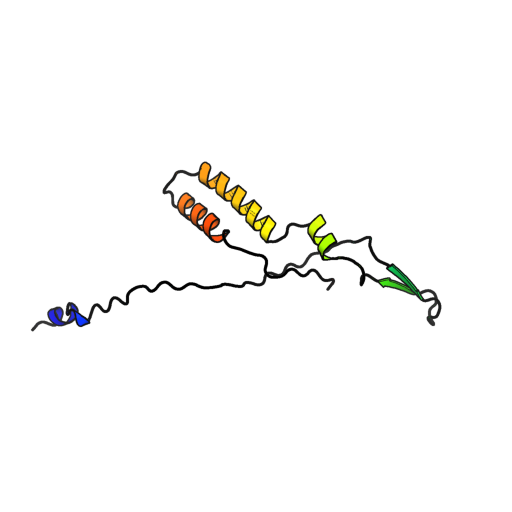CA 1
ATOM 866 C C . CYS A 1 109 ? -4.898 -3.641 8.752 1.00 91.00 109 CYS A C 1
ATOM 868 O O . CYS A 1 109 ? -3.965 -4.074 8.078 1.00 91.00 109 CYS A O 1
ATOM 870 N N . SER A 1 110 ? -5.636 -4.459 9.504 1.00 86.81 110 SER A N 1
ATOM 871 C CA . SER A 1 110 ? -5.412 -5.907 9.594 1.00 86.81 110 SER A CA 1
ATOM 872 C C . SER A 1 110 ? -6.208 -6.662 8.525 1.00 86.81 110 SER A C 1
ATOM 874 O O . SER A 1 110 ? -7.313 -6.260 8.185 1.00 86.81 110 SER A O 1
ATOM 876 N N . GLY A 1 111 ? -5.661 -7.771 8.016 1.00 85.38 111 GLY A N 1
ATOM 877 C CA . GLY A 1 111 ? -6.353 -8.637 7.049 1.00 85.38 111 GLY A CA 1
ATOM 878 C C .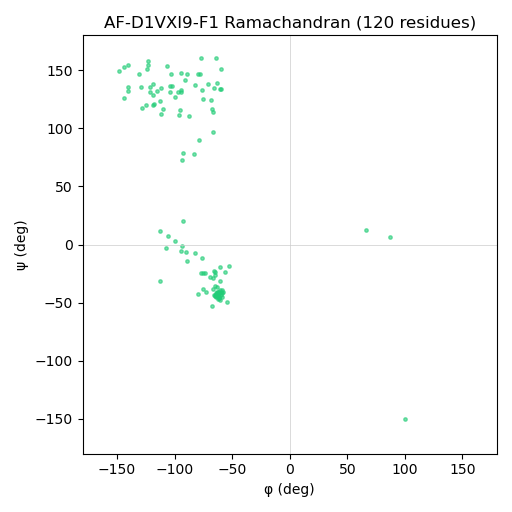 GLY A 1 111 ? -6.192 -8.254 5.575 1.00 85.38 111 GLY A C 1
ATOM 879 O O . GLY A 1 111 ? -6.818 -8.879 4.731 1.00 85.38 111 GLY A O 1
ATOM 880 N N . TRP A 1 112 ? -5.352 -7.265 5.260 1.00 89.12 112 TRP A N 1
ATOM 881 C CA . TRP A 1 112 ? -4.982 -6.964 3.877 1.00 89.12 112 TRP A CA 1
ATOM 882 C C . TRP A 1 112 ? -3.969 -7.981 3.363 1.00 89.12 112 TRP A C 1
ATOM 884 O O . TRP A 1 112 ? -2.966 -8.249 4.028 1.00 89.12 112 TRP A O 1
ATOM 894 N N . GLU A 1 113 ? -4.213 -8.488 2.162 1.00 89.50 113 GLU A N 1
ATOM 895 C CA . GLU A 1 113 ? -3.275 -9.294 1.391 1.00 89.50 113 GLU A CA 1
ATOM 896 C C . GLU A 1 113 ? -3.053 -8.657 0.019 1.00 89.50 113 GLU A C 1
ATOM 898 O O . GLU A 1 113 ? -3.917 -7.953 -0.508 1.00 89.50 113 GLU A O 1
ATOM 903 N N . GLN A 1 114 ? -1.870 -8.870 -0.549 1.00 88.06 114 GLN A N 1
ATOM 904 C CA . GLN A 1 114 ? -1.574 -8.423 -1.902 1.00 88.06 114 GLN A CA 1
ATOM 905 C C . GLN A 1 114 ? -2.008 -9.519 -2.869 1.00 88.06 114 GLN A C 1
ATOM 907 O O . GLN A 1 114 ? -1.401 -10.586 -2.906 1.00 88.06 114 GLN A O 1
ATOM 912 N N . VAL A 1 115 ? -3.065 -9.239 -3.630 1.00 87.25 115 VAL A N 1
ATOM 913 C CA . VAL A 1 115 ? -3.591 -10.149 -4.657 1.00 87.25 115 VAL A CA 1
ATOM 914 C C . VAL A 1 115 ? -2.755 -10.064 -5.935 1.00 87.25 115 VAL A C 1
ATOM 916 O O . VAL A 1 115 ? -2.422 -11.086 -6.525 1.00 87.25 115 VAL A O 1
ATOM 919 N N . GLU A 1 116 ? -2.381 -8.849 -6.338 1.00 85.56 116 GLU A N 1
ATOM 920 C CA . GLU A 1 116 ? -1.627 -8.575 -7.562 1.00 85.56 116 GLU A CA 1
ATOM 921 C C . GLU A 1 116 ? -0.728 -7.345 -7.370 1.00 85.56 116 GLU A C 1
ATOM 923 O O . GLU A 1 116 ? -1.039 -6.443 -6.584 1.00 85.56 116 GLU A O 1
ATOM 928 N N . SER A 1 117 ? 0.412 -7.333 -8.062 1.00 85.12 117 SER A N 1
ATOM 929 C CA . SER A 1 117 ? 1.353 -6.215 -8.104 1.00 85.12 117 SER A CA 1
ATOM 930 C C . SER A 1 117 ? 1.943 -6.121 -9.496 1.00 85.12 117 SER A C 1
ATOM 932 O O . SER A 1 117 ? 2.514 -7.094 -9.980 1.00 85.12 117 SER A O 1
ATOM 934 N N . GLU A 1 118 ? 1.846 -4.945 -10.097 1.00 87.81 118 GLU A N 1
ATOM 935 C CA . GLU A 1 118 ? 2.373 -4.675 -11.426 1.00 87.81 118 GLU A CA 1
ATOM 936 C C . GLU A 1 118 ? 2.978 -3.271 -11.439 1.00 87.81 118 GLU A C 1
ATOM 938 O O . GLU A 1 118 ? 2.384 -2.312 -10.931 1.00 87.81 118 GLU A O 1
ATOM 943 N N . VAL A 1 119 ? 4.195 -3.169 -11.970 1.00 87.44 119 VAL A N 1
ATOM 944 C CA . VAL A 1 119 ? 4.902 -1.908 -12.179 1.00 87.44 119 VAL A CA 1
ATOM 945 C C . VAL A 1 119 ? 5.357 -1.885 -13.628 1.00 87.44 119 VAL A C 1
ATOM 947 O O . VAL A 1 119 ? 6.153 -2.724 -14.038 1.00 87.44 119 VAL A O 1
ATOM 950 N N . GLU A 1 120 ? 4.856 -0.913 -14.384 1.00 87.88 120 GLU A N 1
ATOM 951 C CA . G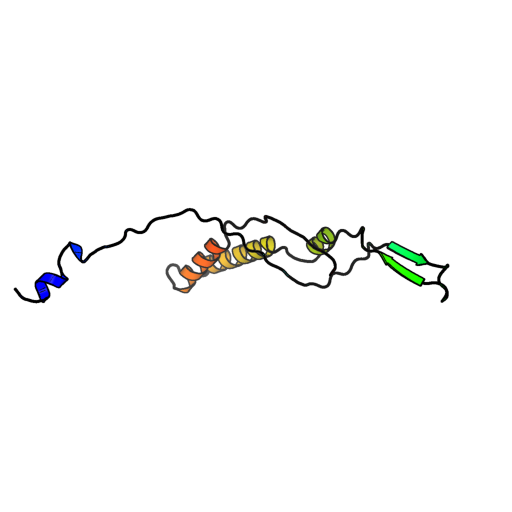LU A 1 120 ? 5.143 -0.753 -15.807 1.00 87.88 120 GLU A CA 1
ATOM 952 C C . GLU A 1 120 ? 5.546 0.690 -16.119 1.00 87.88 120 GLU A C 1
ATOM 954 O O . GLU A 1 120 ? 5.053 1.651 -15.510 1.00 87.88 120 GLU A O 1
ATOM 959 N N . GLU A 1 121 ? 6.432 0.843 -17.099 1.00 86.94 121 GLU A N 1
ATOM 960 C CA . GLU A 1 121 ? 6.699 2.128 -17.738 1.00 86.94 121 GLU A CA 1
ATOM 961 C C . GLU A 1 121 ? 5.453 2.600 -18.516 1.00 86.94 121 GLU A C 1
ATOM 963 O O . GLU A 1 121 ? 4.808 1.811 -19.204 1.00 86.94 121 GLU A O 1
ATOM 968 N N . CYS A 1 122 ? 5.087 3.881 -18.376 1.00 79.38 122 CYS A N 1
ATOM 969 C CA . CYS A 1 122 ? 3.854 4.477 -18.915 1.00 79.38 122 CYS A CA 1
ATOM 970 C C . CYS A 1 122 ? 4.122 5.535 -19.989 1.00 79.38 122 CYS A C 1
ATOM 972 O O . CYS A 1 122 ? 5.049 6.353 -19.785 1.00 79.38 122 CYS A O 1
#

Nearest PDB structures (foldseek):
  8h1j-assembly1_A  TM=8.255E-01  e=7.988E+00  Deinococcus radiodurans R1 = ATCC 13939 = DSM 20539
  7aoi-assembly1_Af  TM=2.974E-01  e=7.060E-01  Trypanosoma brucei
  6hix-assembly1_Af  TM=2.931E-01  e=7.060E-01  Trypanosoma brucei brucei